Protein AF-A0A9X0CX69-F1 (afdb_monomer_lite)

Structure (mmCIF, N/CA/C/O backbone):
data_AF-A0A9X0CX69-F1
#
_entry.id   AF-A0A9X0CX69-F1
#
loop_
_atom_site.group_PDB
_atom_site.id
_atom_site.type_symbol
_atom_site.label_atom_id
_atom_site.label_alt_id
_atom_site.label_comp_id
_atom_site.label_asym_id
_atom_site.label_entity_id
_atom_site.label_seq_id
_atom_site.pdbx_PDB_ins_code
_atom_site.Cartn_x
_atom_site.Cartn_y
_atom_site.Cartn_z
_atom_site.occupancy
_atom_site.B_iso_or_equiv
_atom_site.auth_seq_id
_atom_site.auth_comp_id
_atom_site.auth_asym_id
_atom_site.auth_atom_id
_atom_site.pdbx_PDB_model_num
ATOM 1 N N . MET A 1 1 ? 1.550 2.116 30.049 1.00 50.28 1 MET A N 1
ATOM 2 C CA . MET A 1 1 ? 0.982 1.524 28.816 1.00 50.28 1 MET A CA 1
ATOM 3 C C . MET A 1 1 ? 1.550 2.291 27.631 1.00 50.28 1 MET A C 1
ATOM 5 O O . MET A 1 1 ? 1.479 3.511 27.647 1.00 50.28 1 MET A O 1
ATOM 9 N N . LYS A 1 2 ? 2.214 1.626 26.676 1.00 57.62 2 LYS A N 1
ATOM 10 C CA . LYS A 1 2 ? 2.750 2.297 25.478 1.00 57.62 2 LYS A CA 1
ATOM 11 C C . LYS A 1 2 ? 1.583 2.614 24.540 1.00 57.62 2 LYS A C 1
ATOM 13 O O . LYS A 1 2 ? 0.880 1.693 24.139 1.00 57.62 2 LYS A O 1
ATOM 18 N N . ASN A 1 3 ? 1.390 3.887 24.200 1.00 69.06 3 ASN A N 1
ATOM 19 C CA . ASN A 1 3 ? 0.453 4.297 23.154 1.00 69.06 3 ASN A CA 1
ATOM 20 C C . ASN A 1 3 ? 1.016 3.855 21.801 1.00 69.06 3 ASN A C 1
ATOM 22 O O . ASN A 1 3 ? 1.893 4.510 21.240 1.00 69.06 3 ASN A O 1
ATOM 26 N N . VAL A 1 4 ? 0.560 2.703 21.313 1.00 78.06 4 VAL A N 1
ATOM 27 C CA . VAL A 1 4 ? 0.888 2.228 19.968 1.00 78.06 4 VAL A CA 1
ATOM 28 C C . VAL A 1 4 ? -0.125 2.844 19.009 1.00 78.06 4 VAL A C 1
ATOM 30 O O . VAL A 1 4 ? -1.308 2.516 19.057 1.00 78.06 4 VAL A O 1
ATOM 33 N N . ASN A 1 5 ? 0.340 3.747 18.147 1.00 86.38 5 ASN A N 1
ATOM 34 C CA . ASN A 1 5 ? -0.489 4.327 17.095 1.00 86.38 5 ASN A CA 1
ATOM 35 C C . ASN A 1 5 ? -0.659 3.294 15.976 1.00 86.38 5 ASN A C 1
ATOM 37 O O . ASN A 1 5 ? 0.259 3.058 15.192 1.00 86.38 5 ASN A O 1
ATOM 41 N N . LEU A 1 6 ? -1.826 2.649 15.945 1.00 92.06 6 LEU A N 1
ATOM 42 C CA . LEU A 1 6 ? -2.187 1.635 14.957 1.00 92.06 6 LEU A CA 1
ATOM 43 C C . LEU A 1 6 ? -3.080 2.226 13.867 1.00 92.06 6 LEU A C 1
ATOM 45 O O . LEU A 1 6 ? -3.910 3.095 14.130 1.00 92.06 6 LEU A O 1
ATOM 49 N N . TRP A 1 7 ? -2.963 1.681 12.658 1.00 95.31 7 TRP A N 1
ATOM 50 C CA . TRP A 1 7 ? -3.887 1.974 11.569 1.00 95.31 7 TRP A CA 1
ATOM 51 C C . TRP A 1 7 ? -5.291 1.458 11.905 1.00 95.31 7 TRP A C 1
ATOM 53 O O . TRP A 1 7 ? -5.457 0.250 12.133 1.00 95.31 7 TRP A O 1
ATOM 63 N N . PRO A 1 8 ? -6.318 2.328 11.924 1.00 94.25 8 PRO A N 1
ATOM 64 C CA . PRO A 1 8 ? -7.679 1.906 12.215 1.00 94.25 8 PRO A CA 1
ATOM 65 C C . PRO A 1 8 ? -8.129 0.803 11.255 1.00 94.25 8 PRO A C 1
ATOM 67 O O . PRO A 1 8 ? -8.009 0.930 10.037 1.00 94.25 8 PRO A O 1
ATOM 70 N N . LYS A 1 9 ? -8.646 -0.298 11.814 1.00 94.62 9 LYS A N 1
ATOM 71 C CA . LYS A 1 9 ? -9.132 -1.468 11.056 1.00 94.62 9 LYS A CA 1
ATOM 72 C C . LYS A 1 9 ? -8.076 -2.112 10.138 1.00 94.62 9 LYS A C 1
ATOM 74 O O . LYS A 1 9 ? -8.438 -2.854 9.232 1.00 94.62 9 LYS A O 1
ATOM 79 N N . GLY A 1 10 ? -6.787 -1.824 10.348 1.00 96.06 10 GLY A N 1
ATOM 80 C CA . GLY A 1 10 ? -5.709 -2.302 9.481 1.00 96.06 10 GLY A CA 1
ATOM 81 C C . GLY A 1 10 ? -5.732 -1.710 8.067 1.00 96.06 10 GLY A C 1
ATOM 82 O O . GLY A 1 10 ? -5.082 -2.254 7.177 1.00 96.06 10 GLY A O 1
ATOM 83 N N . VAL A 1 11 ? -6.472 -0.621 7.837 1.00 98.06 11 VAL A N 1
ATOM 84 C CA . VAL A 1 11 ? -6.525 0.053 6.534 1.00 98.06 11 VAL A CA 1
ATOM 85 C C . VAL A 1 11 ? -5.416 1.091 6.469 1.00 98.06 11 VAL A C 1
ATOM 87 O O . VAL A 1 11 ? -5.322 1.960 7.332 1.00 98.06 11 VAL A O 1
ATOM 90 N N . VAL A 1 12 ? -4.584 0.999 5.435 1.00 98.38 12 VAL A N 1
ATOM 91 C CA . VAL A 1 12 ? -3.419 1.863 5.235 1.00 98.38 12 VAL A CA 1
ATOM 92 C C . VAL A 1 12 ? -3.598 2.636 3.925 1.00 98.38 12 VAL A C 1
ATOM 94 O O . VAL A 1 12 ? -3.280 2.116 2.851 1.00 98.38 12 VAL A O 1
ATOM 97 N N . PRO A 1 13 ? -4.134 3.865 3.967 1.00 98.62 13 PRO A N 1
ATOM 98 C CA . PRO A 1 13 ? -4.234 4.701 2.781 1.00 98.62 13 PRO A CA 1
ATOM 99 C C . PRO A 1 13 ? -2.838 5.089 2.284 1.00 98.62 13 PRO A C 1
ATOM 101 O O . PRO A 1 13 ? -1.968 5.455 3.080 1.00 98.62 13 PRO A O 1
ATOM 104 N N . TYR A 1 14 ? -2.609 5.037 0.971 1.00 98.50 14 TYR A N 1
ATOM 105 C CA . TYR A 1 14 ? -1.339 5.455 0.378 1.00 98.50 14 TYR A CA 1
ATOM 106 C C . TYR A 1 14 ? -1.504 6.232 -0.929 1.00 98.50 14 TYR A C 1
ATOM 108 O O . TYR A 1 14 ? -2.468 6.052 -1.680 1.00 98.50 14 TYR A O 1
ATOM 116 N N . ILE A 1 15 ? -0.513 7.078 -1.209 1.00 98.25 15 ILE A N 1
ATOM 117 C CA . ILE A 1 15 ? -0.306 7.723 -2.507 1.00 98.25 15 ILE A CA 1
ATOM 118 C C . ILE A 1 15 ? 1.103 7.431 -3.017 1.00 98.25 15 ILE A C 1
ATOM 120 O O . ILE A 1 15 ? 2.029 7.197 -2.236 1.00 98.25 15 ILE A O 1
ATOM 124 N N . LEU A 1 16 ? 1.255 7.476 -4.337 1.00 97.69 16 LEU A N 1
ATOM 125 C CA . LEU A 1 16 ? 2.552 7.440 -5.000 1.00 97.69 16 LEU A CA 1
ATOM 126 C C . LEU A 1 16 ? 2.859 8.844 -5.496 1.00 97.69 16 LEU A C 1
ATOM 128 O O . LEU A 1 16 ? 2.058 9.433 -6.220 1.00 97.69 16 LEU A O 1
ATOM 132 N N . ASP A 1 17 ? 3.990 9.375 -5.059 1.00 96.44 17 ASP A N 1
ATOM 133 C CA . ASP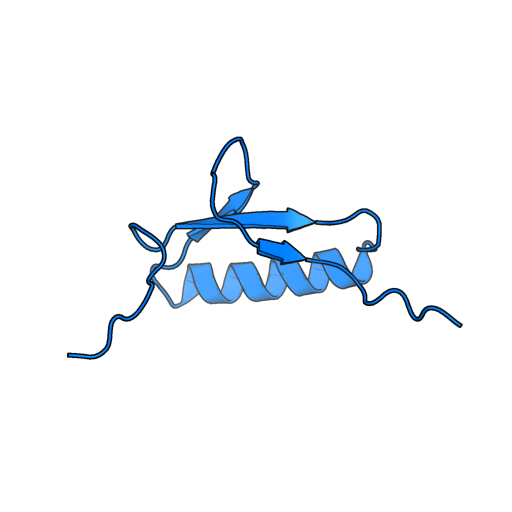 A 1 17 ? 4.507 10.645 -5.539 1.00 96.44 17 ASP A CA 1
ATOM 134 C C . ASP A 1 17 ? 4.931 10.561 -7.016 1.00 96.44 17 ASP A C 1
ATOM 136 O O . ASP A 1 17 ? 5.196 9.473 -7.528 1.00 96.44 17 ASP A O 1
ATOM 140 N N . SER A 1 18 ? 5.040 11.704 -7.698 1.00 95.06 18 SER A N 1
ATOM 141 C CA . SER A 1 18 ? 5.518 11.758 -9.087 1.00 95.06 18 SER A CA 1
ATOM 142 C C . SER A 1 18 ? 6.955 11.252 -9.255 1.00 95.06 18 SER A C 1
ATOM 144 O O . SER A 1 18 ? 7.329 10.844 -10.349 1.00 95.06 18 SER A O 1
ATOM 146 N N . SER A 1 19 ? 7.749 11.228 -8.180 1.00 94.75 19 SER A N 1
ATOM 147 C CA . SER A 1 19 ? 9.085 10.619 -8.158 1.00 94.75 19 SER A CA 1
ATOM 148 C C . SER A 1 19 ? 9.090 9.084 -8.250 1.00 94.75 19 SER A C 1
ATOM 150 O O . SER A 1 19 ? 10.153 8.482 -8.422 1.00 94.75 19 SER A O 1
ATOM 152 N N . VAL A 1 20 ? 7.933 8.429 -8.120 1.00 95.94 20 VAL A N 1
ATOM 153 C CA . VAL A 1 20 ? 7.804 6.971 -8.227 1.00 95.94 20 VAL A CA 1
ATOM 154 C C . VAL A 1 20 ? 7.641 6.574 -9.694 1.00 95.94 20 VAL A C 1
ATOM 156 O O . VAL A 1 20 ? 6.581 6.773 -10.287 1.00 95.94 20 VAL A O 1
ATOM 159 N N . ASP A 1 21 ? 8.685 5.967 -10.253 1.00 96.00 21 ASP A N 1
ATOM 160 C CA . ASP A 1 21 ? 8.670 5.389 -11.597 1.00 96.00 21 ASP A CA 1
ATOM 161 C C . ASP A 1 21 ? 7.984 4.015 -11.639 1.00 96.00 21 ASP A C 1
ATOM 163 O O . ASP A 1 21 ? 7.631 3.425 -10.612 1.00 96.00 21 ASP A O 1
ATOM 167 N N . ASP A 1 22 ? 7.792 3.497 -12.851 1.00 97.50 22 ASP A N 1
ATOM 168 C CA . ASP A 1 22 ? 7.077 2.240 -13.080 1.00 97.50 22 ASP A CA 1
ATOM 169 C C . ASP A 1 22 ? 7.780 1.039 -12.447 1.00 97.50 22 ASP A C 1
ATOM 171 O O . ASP A 1 22 ? 7.118 0.143 -11.921 1.00 97.50 22 ASP A O 1
ATOM 175 N N . HIS A 1 23 ? 9.115 1.041 -12.426 1.00 96.62 23 HIS A N 1
ATOM 176 C CA . HIS A 1 23 ? 9.873 -0.017 -11.771 1.00 96.62 23 HIS A CA 1
ATOM 177 C C . HIS A 1 23 ? 9.603 -0.042 -10.262 1.00 96.62 23 HIS A C 1
ATOM 179 O O . HIS A 1 23 ? 9.236 -1.085 -9.717 1.00 96.62 23 HIS A O 1
ATOM 185 N N . LEU A 1 24 ? 9.707 1.105 -9.580 1.00 95.94 24 LEU A N 1
ATOM 186 C CA . LEU A 1 24 ? 9.413 1.171 -8.150 1.00 95.94 24 LEU A CA 1
ATOM 187 C C . LEU A 1 24 ? 7.933 0.885 -7.864 1.00 95.94 24 LEU A C 1
ATOM 189 O O . LEU A 1 24 ? 7.620 0.201 -6.892 1.00 95.94 24 LEU A O 1
ATOM 193 N N . ARG A 1 25 ? 7.016 1.341 -8.725 1.00 97.69 25 ARG A N 1
ATOM 194 C CA . ARG A 1 25 ? 5.585 1.021 -8.623 1.00 97.69 25 ARG A CA 1
ATOM 195 C C . ARG A 1 25 ? 5.337 -0.487 -8.631 1.00 97.69 25 ARG A C 1
ATOM 197 O O . ARG A 1 25 ? 4.608 -0.970 -7.769 1.00 97.69 25 ARG A O 1
ATOM 204 N N . GLN A 1 26 ? 5.974 -1.228 -9.538 1.00 98.31 26 GLN A N 1
ATOM 205 C CA . GLN A 1 26 ? 5.857 -2.688 -9.587 1.00 98.31 26 GLN A CA 1
ATOM 206 C C . GLN A 1 26 ? 6.350 -3.348 -8.294 1.00 98.31 26 GLN A C 1
ATOM 208 O O . GLN A 1 26 ? 5.683 -4.242 -7.775 1.00 98.31 26 GLN A O 1
ATOM 213 N N . GLN A 1 27 ? 7.476 -2.890 -7.739 1.00 98.19 27 GLN A N 1
ATOM 214 C CA . GLN A 1 27 ? 7.996 -3.410 -6.468 1.00 98.19 27 GLN A CA 1
ATOM 215 C C . GLN A 1 27 ? 7.039 -3.128 -5.300 1.00 98.19 27 GLN A C 1
ATOM 217 O O . GLN A 1 27 ? 6.776 -4.011 -4.483 1.00 98.19 27 GLN A O 1
ATOM 222 N N . ILE A 1 28 ? 6.459 -1.923 -5.250 1.00 97.94 28 ILE A N 1
ATOM 223 C CA . ILE A 1 28 ? 5.448 -1.559 -4.247 1.00 97.94 28 ILE A CA 1
ATOM 224 C C . ILE A 1 28 ? 4.222 -2.472 -4.365 1.00 97.94 28 ILE A C 1
ATOM 226 O O . ILE A 1 28 ? 3.739 -2.979 -3.353 1.00 97.94 28 ILE A O 1
ATOM 230 N N . ASP A 1 29 ? 3.734 -2.717 -5.581 1.00 98.31 29 ASP A N 1
ATOM 231 C CA . ASP A 1 29 ? 2.563 -3.566 -5.807 1.00 98.31 29 ASP A CA 1
ATOM 232 C C . ASP A 1 29 ? 2.821 -5.030 -5.407 1.00 98.31 29 ASP A C 1
ATOM 234 O O . ASP A 1 29 ? 1.926 -5.684 -4.866 1.00 98.31 29 ASP A O 1
ATOM 238 N N . ILE A 1 30 ? 4.038 -5.548 -5.615 1.00 98.56 30 ILE A N 1
ATOM 239 C CA . ILE A 1 30 ? 4.445 -6.879 -5.131 1.00 98.56 30 ILE A CA 1
ATOM 240 C C . ILE A 1 30 ? 4.407 -6.925 -3.599 1.00 98.56 30 ILE A C 1
ATOM 242 O O . ILE A 1 30 ? 3.759 -7.808 -3.036 1.00 98.56 30 ILE A O 1
ATOM 246 N N . GLY A 1 31 ? 5.016 -5.947 -2.921 1.00 98.19 31 GLY A N 1
ATOM 247 C CA . GLY A 1 31 ? 5.012 -5.889 -1.456 1.00 98.19 31 GLY A CA 1
ATOM 248 C C . GLY A 1 31 ? 3.600 -5.769 -0.870 1.00 98.19 31 GLY A C 1
ATOM 249 O O . GLY A 1 31 ? 3.255 -6.461 0.088 1.00 98.19 31 GLY A O 1
ATOM 250 N N . ILE A 1 32 ? 2.734 -4.952 -1.481 1.00 98.50 32 ILE A N 1
ATOM 251 C CA . ILE A 1 32 ? 1.324 -4.835 -1.079 1.00 98.50 32 ILE A CA 1
ATOM 252 C C . ILE A 1 32 ? 0.600 -6.184 -1.200 1.00 98.50 32 ILE A C 1
ATOM 254 O O . ILE A 1 32 ? -0.142 -6.559 -0.287 1.00 98.50 32 ILE A O 1
ATOM 258 N N . LYS A 1 33 ? 0.830 -6.936 -2.287 1.00 98.62 33 LYS A N 1
ATOM 259 C CA . LYS A 1 33 ? 0.230 -8.268 -2.476 1.00 98.62 33 LYS A CA 1
ATOM 260 C C . LYS A 1 33 ? 0.646 -9.250 -1.382 1.00 98.62 33 LYS A C 1
ATOM 262 O O . LYS A 1 33 ? -0.196 -10.025 -0.932 1.00 98.62 33 LYS A O 1
ATOM 267 N N . GLU A 1 34 ? 1.895 -9.213 -0.919 1.00 98.69 34 GLU A N 1
ATOM 268 C CA . GLU A 1 34 ? 2.334 -10.065 0.194 1.00 98.69 34 GLU A CA 1
ATOM 269 C C . GLU A 1 34 ? 1.600 -9.732 1.498 1.00 98.69 34 GLU A C 1
ATOM 271 O O . GLU A 1 34 ? 1.081 -10.636 2.159 1.00 98.69 34 GLU A O 1
ATOM 276 N N . TYR A 1 35 ? 1.455 -8.444 1.833 1.00 98.56 35 TYR A N 1
ATOM 277 C CA . TYR A 1 35 ? 0.669 -8.029 3.000 1.00 98.56 35 TYR A CA 1
ATOM 278 C C . TYR A 1 35 ? -0.789 -8.470 2.904 1.00 98.56 35 TYR A C 1
ATOM 280 O O . TYR A 1 35 ? -1.357 -8.944 3.890 1.00 98.56 35 TYR A O 1
ATOM 288 N N . HIS A 1 36 ? -1.395 -8.335 1.724 1.00 98.38 36 HIS A N 1
ATOM 289 C CA . HIS A 1 36 ? -2.774 -8.762 1.499 1.00 98.38 36 HIS A CA 1
ATOM 290 C C . HIS A 1 36 ? -2.941 -10.276 1.651 1.00 98.38 36 HIS A C 1
ATOM 292 O O . HIS A 1 36 ? -3.973 -10.718 2.159 1.00 98.38 36 HIS A O 1
ATOM 298 N N . LYS A 1 37 ? -1.929 -11.054 1.250 1.00 98.56 37 LYS A N 1
ATO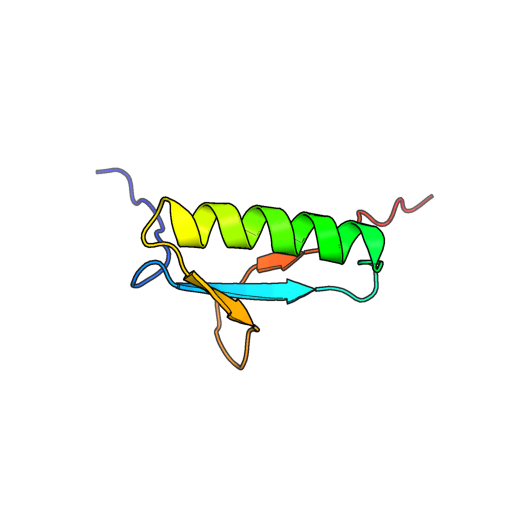M 299 C CA . LYS A 1 37 ? -1.934 -12.519 1.308 1.00 98.56 37 LYS A CA 1
ATOM 300 C C . LYS A 1 37 ? -1.769 -13.061 2.727 1.00 98.56 37 LYS A C 1
ATOM 302 O O . LYS A 1 37 ? -2.448 -14.019 3.081 1.00 98.56 37 LYS A O 1
ATOM 307 N N . TYR A 1 38 ? -0.872 -12.479 3.524 1.00 98.56 38 TYR A N 1
ATOM 308 C CA . TYR A 1 38 ? -0.454 -13.075 4.801 1.00 98.56 38 TYR A CA 1
ATOM 309 C C . TYR A 1 38 ? -0.940 -12.334 6.048 1.00 98.56 38 TYR A C 1
ATOM 311 O O . TYR A 1 38 ? -0.749 -12.818 7.160 1.00 98.56 38 TYR A O 1
ATOM 319 N N . THR A 1 39 ? -1.566 -11.166 5.896 1.00 98.19 39 THR A N 1
ATOM 320 C CA . THR A 1 39 ? -2.015 -10.351 7.032 1.00 98.19 39 THR A CA 1
ATOM 321 C C . THR A 1 39 ? -3.419 -9.792 6.804 1.00 98.19 39 THR A C 1
ATOM 323 O O . THR A 1 39 ? -3.984 -9.873 5.709 1.00 98.19 39 THR A O 1
ATOM 326 N N . CYS A 1 40 ? -3.984 -9.164 7.835 1.00 97.19 40 CYS A N 1
ATOM 327 C CA . CYS A 1 40 ? -5.220 -8.393 7.727 1.00 97.19 40 CYS A CA 1
ATOM 328 C C . CYS A 1 40 ? -5.009 -6.943 7.253 1.00 97.19 40 CYS A C 1
ATOM 330 O O . CYS A 1 40 ? -5.991 -6.220 7.108 1.00 97.19 40 CYS A O 1
ATOM 332 N N . LEU A 1 41 ? -3.770 -6.504 6.986 1.00 98.25 41 LEU A N 1
ATOM 333 C CA . LEU A 1 41 ? -3.509 -5.144 6.515 1.00 98.25 41 LEU A CA 1
ATOM 334 C C . LEU A 1 41 ? -4.010 -4.948 5.084 1.00 98.25 41 LEU A C 1
ATOM 336 O O . LEU A 1 41 ? -3.813 -5.795 4.207 1.00 98.25 41 LEU A O 1
ATO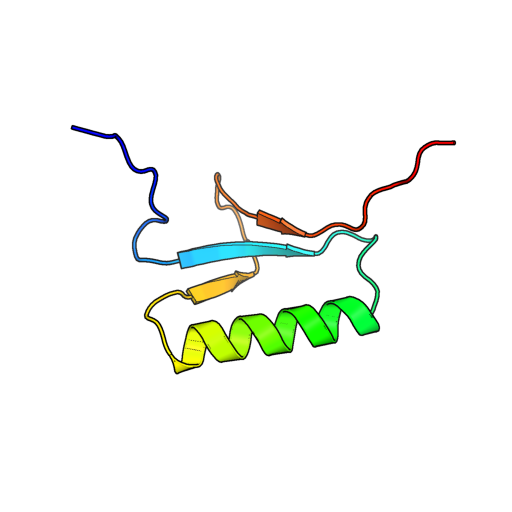M 340 N N . ARG A 1 42 ? -4.652 -3.808 4.838 1.00 98.31 42 ARG A N 1
ATOM 341 C CA . ARG A 1 42 ? -5.234 -3.449 3.544 1.00 98.31 42 ARG A CA 1
ATOM 342 C C . ARG A 1 42 ? -4.732 -2.082 3.109 1.00 98.31 42 ARG A C 1
ATOM 344 O O . ARG A 1 42 ? -5.243 -1.048 3.527 1.00 98.31 42 ARG A O 1
ATOM 351 N N . PHE A 1 43 ? -3.718 -2.101 2.252 1.00 98.62 43 PHE A N 1
ATOM 352 C CA . PHE A 1 43 ? -3.247 -0.916 1.542 1.00 98.62 43 PHE A CA 1
ATOM 353 C C . PHE A 1 43 ? -4.251 -0.502 0.466 1.00 98.62 43 PHE A C 1
ATOM 355 O O . PHE A 1 43 ? -4.581 -1.311 -0.403 1.00 98.62 43 PHE A O 1
ATOM 362 N N . VAL A 1 44 ? -4.723 0.744 0.521 1.00 98.31 44 VAL A N 1
ATOM 363 C CA . VAL A 1 44 ? -5.743 1.286 -0.393 1.00 98.31 44 VAL A CA 1
ATOM 364 C C . VAL A 1 44 ? -5.302 2.628 -0.967 1.00 98.31 44 VAL A C 1
ATOM 366 O O . VAL A 1 44 ? -4.594 3.388 -0.306 1.00 98.31 44 VAL A O 1
ATOM 369 N N . LYS A 1 45 ? -5.710 2.940 -2.203 1.00 98.12 45 LYS A N 1
ATOM 370 C CA . LYS A 1 45 ? -5.471 4.273 -2.770 1.00 98.12 45 LYS A CA 1
ATOM 371 C C . LYS A 1 45 ? -6.198 5.306 -1.918 1.00 98.12 45 LYS A C 1
ATOM 373 O O . LYS A 1 45 ? -7.396 5.171 -1.685 1.00 98.12 45 LYS A O 1
ATOM 378 N N . ARG A 1 46 ? -5.458 6.314 -1.458 1.00 98.06 46 ARG A N 1
ATOM 379 C CA . ARG A 1 46 ? -6.015 7.406 -0.660 1.00 98.06 46 ARG A CA 1
ATOM 380 C C . ARG A 1 46 ? -7.086 8.157 -1.452 1.00 98.06 46 ARG A C 1
ATOM 382 O O . ARG A 1 46 ? -6.902 8.432 -2.637 1.00 98.06 46 ARG A O 1
ATOM 389 N N . THR A 1 47 ? -8.144 8.549 -0.759 1.00 97.75 47 THR A N 1
ATOM 390 C CA . THR A 1 47 ? -9.186 9.453 -1.245 1.00 97.75 47 THR A CA 1
ATOM 391 C C . THR A 1 47 ? -9.128 10.781 -0.487 1.00 97.75 47 THR A C 1
ATOM 393 O O . THR A 1 47 ? -8.656 11.780 -1.024 1.00 97.75 47 THR A O 1
ATOM 396 N N . ASN A 1 48 ? -9.539 10.792 0.780 1.00 97.06 48 ASN A N 1
ATOM 397 C CA . ASN A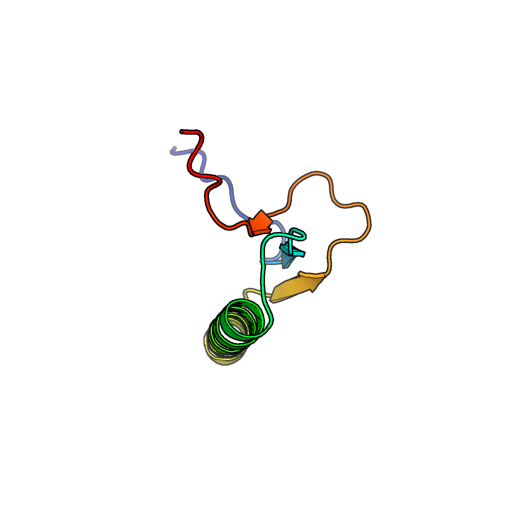 1 48 ? -9.628 11.977 1.634 1.00 97.06 48 ASN A CA 1
ATOM 398 C C . ASN A 1 48 ? -9.128 11.734 3.070 1.00 97.06 48 ASN A C 1
ATOM 400 O O . ASN A 1 48 ? -9.301 12.588 3.939 1.00 97.06 48 ASN A O 1
ATOM 404 N N . GLU A 1 49 ? -8.502 10.587 3.333 1.00 97.88 49 GLU A N 1
ATOM 405 C CA . GLU A 1 49 ? -8.063 10.203 4.668 1.00 97.88 49 GLU A CA 1
ATOM 406 C C . GLU A 1 49 ? -7.004 11.182 5.192 1.00 97.88 49 GLU A C 1
ATOM 408 O O . GLU A 1 49 ? -6.117 11.630 4.450 1.00 97.88 49 GLU A O 1
ATOM 413 N N . LYS A 1 50 ? -7.112 11.530 6.480 1.00 96.00 50 LYS A N 1
ATOM 414 C CA . LYS A 1 50 ? -6.201 12.464 7.155 1.00 96.00 50 LYS A CA 1
ATOM 415 C C . LYS A 1 50 ? -4.789 11.888 7.255 1.00 96.00 50 LYS A C 1
ATOM 417 O O . LYS A 1 50 ? -3.837 12.549 6.849 1.00 96.00 50 LYS A O 1
ATOM 422 N N . ASP A 1 51 ? -4.684 10.661 7.753 1.00 97.06 51 ASP A N 1
ATOM 423 C CA . ASP A 1 51 ? -3.425 9.943 7.926 1.00 97.06 51 ASP A CA 1
ATOM 424 C C . ASP A 1 51 ? -3.238 8.954 6.771 1.00 97.06 51 ASP A C 1
ATOM 426 O O . ASP A 1 51 ? -4.149 8.199 6.426 1.00 97.06 51 ASP A O 1
ATOM 430 N N . TYR A 1 52 ? -2.068 8.988 6.136 1.00 97.94 52 TYR A N 1
ATOM 431 C CA . TYR A 1 52 ? -1.743 8.163 4.972 1.00 97.94 52 TYR A CA 1
ATOM 432 C C . TYR A 1 52 ? -0.228 8.095 4.760 1.00 97.94 52 TYR A C 1
ATOM 434 O O . TYR A 1 52 ? 0.529 8.920 5.273 1.00 97.94 52 TYR A O 1
ATOM 442 N N . ILE A 1 53 ? 0.215 7.133 3.953 1.00 97.88 53 ILE A N 1
ATOM 443 C CA . ILE A 1 53 ? 1.612 7.013 3.527 1.00 97.88 53 ILE A CA 1
ATOM 444 C C . ILE A 1 53 ? 1.793 7.699 2.167 1.00 97.88 53 ILE A C 1
ATOM 446 O O . ILE A 1 53 ? 1.101 7.380 1.199 1.00 97.88 53 ILE A O 1
ATOM 450 N N . ARG A 1 54 ? 2.762 8.612 2.060 1.00 97.25 54 ARG A N 1
ATOM 451 C CA . ARG A 1 54 ? 3.261 9.116 0.772 1.00 97.25 54 ARG A CA 1
ATOM 452 C C . ARG A 1 54 ? 4.564 8.403 0.442 1.00 97.25 54 ARG A C 1
ATOM 454 O O . ARG A 1 54 ? 5.572 8.643 1.099 1.00 97.25 54 ARG A O 1
ATOM 461 N N . VAL A 1 55 ? 4.544 7.539 -0.569 1.00 96.75 55 VAL A N 1
ATOM 462 C CA . VAL A 1 55 ? 5.762 6.879 -1.053 1.00 96.75 55 VAL A CA 1
ATOM 463 C C . VAL A 1 55 ? 6.437 7.793 -2.069 1.00 96.75 55 VAL A C 1
ATOM 465 O O . VAL A 1 55 ? 5.795 8.231 -3.022 1.00 96.75 55 VAL A O 1
ATOM 468 N N . MET A 1 56 ? 7.715 8.090 -1.854 1.00 94.31 56 MET A N 1
ATOM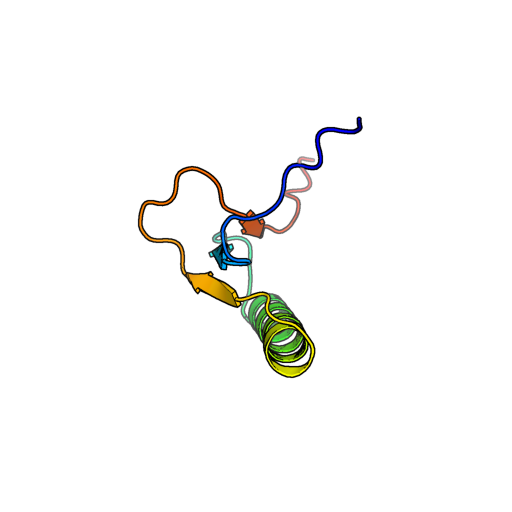 469 C CA . MET A 1 56 ? 8.512 8.989 -2.688 1.00 94.31 56 MET A CA 1
ATOM 470 C C . MET A 1 56 ? 9.951 8.489 -2.774 1.00 94.31 56 MET A C 1
ATOM 472 O O . MET A 1 56 ? 10.448 7.873 -1.828 1.00 94.31 56 MET A O 1
ATOM 476 N N . LYS A 1 57 ? 10.637 8.785 -3.881 1.00 90.69 57 LYS A N 1
ATOM 477 C CA . LYS A 1 57 ? 12.098 8.679 -3.903 1.00 90.69 57 LYS A CA 1
ATOM 478 C C . LYS A 1 57 ? 12.686 9.894 -3.181 1.00 90.69 57 LYS A C 1
ATOM 480 O O . LYS A 1 57 ? 12.161 10.999 -3.340 1.00 90.69 57 LYS A O 1
ATOM 485 N N . PRO A 1 58 ? 13.759 9.727 -2.391 1.00 83.94 58 PRO A N 1
ATOM 486 C CA . PRO A 1 58 ? 14.465 10.866 -1.831 1.0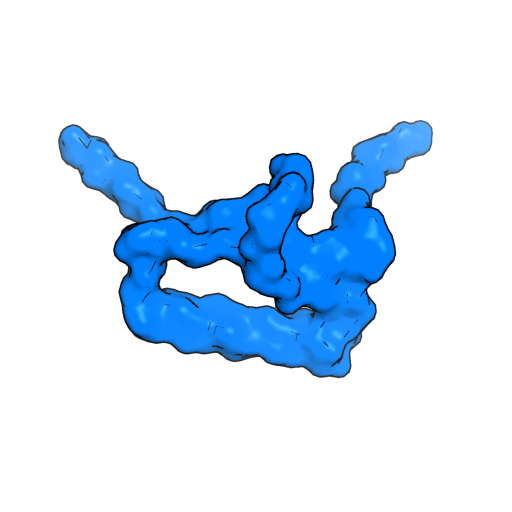0 83.94 58 PRO A CA 1
ATOM 487 C C . PRO A 1 58 ? 14.920 11.778 -2.970 1.00 83.94 58 PRO A C 1
ATOM 489 O O . PRO A 1 58 ? 15.604 11.333 -3.891 1.00 83.94 58 PRO A O 1
ATOM 492 N N . ALA A 1 59 ? 14.550 13.054 -2.910 1.00 76.44 59 ALA A N 1
ATOM 493 C CA . ALA A 1 59 ? 15.210 14.055 -3.727 1.00 76.44 59 ALA A CA 1
ATOM 494 C C . ALA A 1 59 ? 16.572 14.311 -3.080 1.00 76.44 59 ALA A C 1
ATOM 496 O O . ALA A 1 59 ? 16.639 14.908 -2.004 1.00 76.44 59 ALA A O 1
ATOM 497 N N . PHE A 1 60 ? 17.649 13.830 -3.700 1.00 72.06 60 PHE A N 1
ATOM 498 C CA . PHE A 1 60 ? 18.984 14.283 -3.330 1.00 72.06 60 PHE A CA 1
ATOM 499 C C . PHE A 1 60 ? 19.063 15.748 -3.758 1.00 72.06 60 PHE A C 1
ATOM 501 O O . PHE A 1 60 ? 19.210 16.057 -4.939 1.00 72.06 60 PHE A O 1
ATOM 508 N N . ARG A 1 61 ? 18.842 16.661 -2.811 1.00 65.56 61 ARG A N 1
ATOM 509 C CA . ARG A 1 61 ? 19.185 18.062 -3.027 1.00 65.56 61 ARG A CA 1
ATOM 510 C C . ARG A 1 61 ? 20.710 18.115 -3.017 1.00 65.56 61 ARG A C 1
ATOM 512 O O . ARG A 1 61 ? 21.301 17.930 -1.956 1.00 65.56 61 ARG A O 1
ATOM 519 N N . MET A 1 62 ? 21.308 18.237 -4.204 1.00 55.66 62 MET A N 1
ATOM 520 C CA . MET A 1 62 ? 22.656 18.797 -4.323 1.00 55.66 62 MET A CA 1
ATOM 521 C C . MET A 1 62 ? 22.656 20.225 -3.785 1.00 55.66 62 MET A C 1
ATOM 523 O O . MET A 1 62 ? 21.609 20.902 -3.937 1.00 55.66 62 MET A O 1
#

Sequence (62 aa):
MKNVNLWPKGVVPYILDSSVDDHLRQQIDIGIKEYHKYTCLRFVKRTNEKDYIRVMKPAFRM

Organism: NCBI:txid174260

pLDDT: mean 92.71, std 11.29, range [50.28, 98.69]

Foldseek 3Di:
DDPDDDDVQLEAEEDEDPQQDPVNVVVVVVVQVVCVVPHSHHYDHDDPDPDHYYDHDDDPDD

Secondary structure (DSSP, 8-state):
-----PPGGGEEEEEE-TT--HHHHHHHHHHHHHHHHHSS-EEEE-SS-SS-EEE-------

InterPro domains:
  IPR001506 Peptidase M12A [PF01400] (3-58)
  IPR001506 Peptidase M12A [PS51864] (1-62)
  IPR024079 Metallopeptidase, catalytic domain superfamily [G3DSA:3.40.390.10] (1-60)

Radius of gyration: 13.71 Å; chains: 1; bounding box: 32×32×42 Å